Protein AF-A0A925XJD2-F1 (afdb_monomer_lite)

Foldseek 3Di:
DDDDDDDDDDDDPDDPDDDDPQFDDKFWPDKDWAQNQAQQAPLGTKIKTKTKTKGWAQCPDPVNVPPPCLQVADADPVRTHIDMKIKIKIARPPNVSAPPAEAEDAADLLADCVQCVQQVAAFSPRGHPRNNHNVRCSNNRYMYMYIDDDPPDDDDRND

Structure (mmCIF, N/CA/C/O backbone):
data_AF-A0A925XJD2-F1
#
_entry.id   AF-A0A925XJD2-F1
#
loop_
_atom_site.group_PDB
_atom_site.id
_atom_site.type_symbol
_atom_site.label_atom_id
_atom_site.label_alt_id
_atom_site.label_comp_id
_atom_site.label_asym_id
_atom_site.label_entity_id
_atom_site.label_seq_id
_atom_site.pdbx_PDB_ins_code
_atom_site.Cartn_x
_atom_site.Cartn_y
_atom_site.Cartn_z
_atom_site.occupancy
_atom_site.B_iso_or_equiv
_atom_site.auth_seq_id
_atom_site.auth_comp_id
_atom_site.auth_asym_id
_atom_site.auth_atom_id
_atom_site.pdbx_PDB_model_num
ATOM 1 N N . MET A 1 1 ? -43.077 -55.710 -12.465 1.00 38.88 1 MET A N 1
ATOM 2 C CA . MET A 1 1 ? -42.276 -55.032 -11.421 1.00 38.88 1 MET A CA 1
ATOM 3 C C . MET A 1 1 ? -41.326 -54.050 -12.090 1.00 38.88 1 MET A C 1
ATOM 5 O O . MET A 1 1 ? -40.420 -54.487 -12.782 1.00 38.88 1 MET A O 1
ATOM 9 N N . ARG A 1 2 ? -41.557 -52.741 -11.951 1.00 38.28 2 ARG A N 1
ATOM 10 C CA . ARG A 1 2 ? 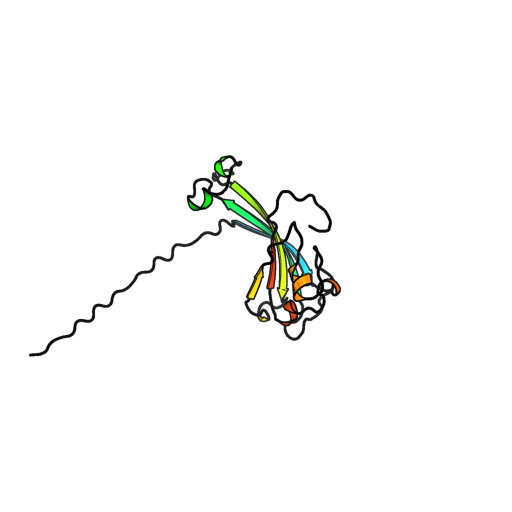-40.604 -51.687 -12.334 1.00 38.28 2 ARG A CA 1
ATOM 11 C C . ARG A 1 2 ? -40.292 -50.905 -11.064 1.00 38.28 2 ARG A C 1
ATOM 13 O O . ARG A 1 2 ? -41.191 -50.285 -10.508 1.00 38.28 2 ARG A O 1
ATOM 20 N N . VAL A 1 3 ? -39.060 -51.013 -10.577 1.00 44.84 3 VAL A N 1
ATOM 21 C CA . VAL A 1 3 ? -38.583 -50.270 -9.406 1.00 44.84 3 VAL A CA 1
ATOM 22 C C . VAL A 1 3 ? -38.063 -48.932 -9.927 1.00 44.84 3 VAL A C 1
ATOM 24 O O . VAL A 1 3 ? -37.060 -48.894 -10.634 1.00 44.84 3 VAL A O 1
ATOM 27 N N . GLY A 1 4 ? -38.804 -47.853 -9.678 1.00 44.44 4 GLY A N 1
ATOM 28 C CA . GLY A 1 4 ? -38.392 -46.496 -10.031 1.00 44.44 4 GLY A CA 1
ATOM 29 C C . GLY A 1 4 ? -37.404 -45.968 -8.996 1.00 44.44 4 GLY A C 1
ATOM 30 O O . GLY A 1 4 ? -37.759 -45.812 -7.831 1.00 44.44 4 GLY A O 1
ATOM 31 N N . LEU A 1 5 ? -36.165 -45.719 -9.416 1.00 52.50 5 LEU A N 1
ATOM 32 C CA . LEU A 1 5 ? -35.124 -45.121 -8.587 1.00 52.50 5 LEU A CA 1
ATOM 33 C C . LEU A 1 5 ? -35.373 -43.605 -8.500 1.00 52.50 5 LEU A C 1
ATOM 35 O O . LEU A 1 5 ? -35.205 -42.886 -9.483 1.00 52.50 5 LEU A O 1
ATOM 39 N N . CYS A 1 6 ? -35.830 -43.135 -7.340 1.00 48.75 6 CYS A N 1
ATOM 40 C CA . CYS A 1 6 ? -36.069 -41.720 -7.070 1.00 48.75 6 CYS A CA 1
ATOM 41 C C . CYS A 1 6 ? -34.751 -41.067 -6.626 1.00 48.75 6 CYS A C 1
ATOM 43 O O . CYS A 1 6 ? -34.256 -41.350 -5.536 1.00 48.75 6 CYS A O 1
ATOM 45 N N . TRP A 1 7 ? -34.155 -40.231 -7.477 1.00 54.16 7 TRP A N 1
ATOM 46 C CA . TRP A 1 7 ? -32.953 -39.467 -7.140 1.00 54.16 7 TRP A CA 1
ATOM 47 C C . TRP A 1 7 ? -33.344 -38.211 -6.358 1.00 54.16 7 TRP A C 1
ATOM 49 O O . TRP A 1 7 ? -33.920 -37.278 -6.915 1.00 54.16 7 TRP A O 1
ATOM 59 N N . LEU A 1 8 ? -33.031 -38.185 -5.063 1.00 51.97 8 LEU A N 1
ATOM 60 C CA . LEU A 1 8 ? -33.149 -36.988 -4.233 1.00 51.97 8 LEU A CA 1
ATOM 61 C C . LEU A 1 8 ? -31.954 -36.066 -4.524 1.00 51.97 8 LEU A C 1
ATOM 63 O O . LEU A 1 8 ? -30.836 -36.329 -4.086 1.00 51.97 8 LEU A O 1
ATOM 67 N N . PHE A 1 9 ? -32.182 -34.987 -5.271 1.00 57.78 9 PHE A N 1
ATOM 68 C CA . PHE A 1 9 ? -31.210 -33.903 -5.409 1.00 57.78 9 PHE A CA 1
ATOM 69 C C . PHE A 1 9 ? -31.266 -33.018 -4.160 1.00 57.78 9 PHE A C 1
ATOM 71 O O . PHE A 1 9 ? -32.219 -32.265 -3.962 1.00 57.78 9 PHE A O 1
ATOM 78 N N . VAL A 1 10 ? -30.245 -33.105 -3.307 1.00 64.50 10 VAL A N 1
ATOM 79 C CA . VAL A 1 10 ? -30.054 -32.174 -2.188 1.00 64.50 10 VAL A CA 1
ATOM 80 C C . VAL A 1 10 ? -29.406 -30.903 -2.736 1.00 64.50 10 VAL A C 1
ATOM 82 O O . VAL A 1 10 ? -28.214 -30.880 -3.031 1.00 64.50 10 VAL A O 1
ATOM 85 N N . PHE A 1 11 ? -30.194 -29.839 -2.885 1.00 59.62 11 PHE A N 1
ATOM 86 C CA . PHE A 1 11 ? -29.673 -28.497 -3.141 1.00 59.62 11 PHE A CA 1
ATOM 87 C C . PHE A 1 11 ? -29.152 -27.905 -1.827 1.00 59.62 11 PHE A C 1
ATOM 89 O O . PHE A 1 11 ? -29.929 -27.520 -0.956 1.00 59.62 11 PHE A O 1
ATOM 96 N N . VAL A 1 12 ? -27.829 -27.831 -1.677 1.00 66.12 12 VAL A N 1
ATOM 97 C CA . VAL A 1 12 ? -27.194 -27.072 -0.593 1.00 66.12 12 VAL A CA 1
ATOM 98 C C . VAL A 1 12 ? -27.197 -25.598 -0.996 1.00 66.12 12 VAL A C 1
ATOM 100 O O . VAL A 1 12 ? -26.404 -25.170 -1.830 1.00 66.12 12 VAL A O 1
ATOM 103 N N . LEU A 1 13 ? -28.118 -24.823 -0.425 1.00 61.94 13 LEU A N 1
ATOM 104 C CA . LEU A 1 13 ? -28.113 -23.362 -0.507 1.00 61.94 13 LEU A CA 1
ATOM 105 C C . LEU A 1 13 ? -27.031 -22.826 0.437 1.00 61.94 13 LEU A C 1
ATOM 107 O O . LEU A 1 13 ? -27.258 -22.656 1.633 1.00 61.94 13 LEU A O 1
ATOM 111 N N . SER A 1 14 ? -25.838 -22.579 -0.094 1.00 62.72 14 SER A N 1
ATOM 112 C CA . SER A 1 14 ? -24.778 -21.867 0.617 1.00 62.72 14 SER A CA 1
ATOM 113 C C . SER A 1 14 ? -25.157 -20.391 0.742 1.00 62.72 14 SER A C 1
ATOM 115 O O . SER A 1 14 ? -25.102 -19.625 -0.218 1.00 62.72 14 SER A O 1
ATOM 117 N N . TRP A 1 15 ? -25.550 -19.980 1.948 1.00 64.81 15 TRP A N 1
ATOM 118 C CA . TRP A 1 15 ? -25.623 -18.568 2.310 1.00 64.81 15 TRP A CA 1
ATOM 119 C C . TRP A 1 15 ? -24.209 -17.990 2.314 1.00 64.81 15 TRP A C 1
ATOM 121 O O . TRP A 1 15 ? -23.423 -18.237 3.227 1.00 64.81 15 TRP A O 1
ATOM 131 N N . VAL A 1 16 ? -23.877 -17.223 1.279 1.00 63.16 16 VAL A N 1
ATOM 132 C CA . VAL A 1 16 ? -22.667 -16.404 1.274 1.00 63.16 16 VAL A CA 1
ATOM 133 C C . VAL A 1 16 ? -22.965 -15.182 2.137 1.00 63.16 16 VAL A C 1
ATOM 135 O O . VAL A 1 16 ? -23.641 -14.253 1.699 1.00 63.16 16 VAL A O 1
ATOM 138 N N . ALA A 1 17 ? -22.521 -15.199 3.392 1.00 65.69 17 ALA A N 1
ATOM 139 C CA . ALA A 1 17 ? -22.567 -14.002 4.219 1.00 65.69 17 ALA A CA 1
ATOM 140 C C . ALA A 1 17 ? -21.609 -12.963 3.617 1.00 65.69 17 ALA A C 1
ATOM 142 O O . ALA A 1 17 ? -20.427 -13.246 3.419 1.00 65.69 17 ALA A O 1
ATOM 143 N N . SER A 1 18 ? -22.119 -11.770 3.307 1.00 67.19 18 SER A N 1
ATOM 144 C CA . SER A 1 18 ? -21.279 -10.648 2.888 1.00 67.19 18 SER A CA 1
ATOM 145 C C . SER A 1 18 ? -20.377 -10.255 4.054 1.00 67.19 18 SER A C 1
ATOM 147 O O . SER A 1 18 ? -20.865 -9.808 5.091 1.00 67.19 18 SER A O 1
ATOM 149 N N . VAL A 1 19 ? -19.066 -10.426 3.899 1.00 63.91 19 VAL A N 1
ATOM 150 C CA . VAL A 1 19 ? -18.082 -9.940 4.870 1.00 63.91 19 VAL A CA 1
ATOM 151 C C . VAL A 1 19 ? -17.764 -8.492 4.514 1.00 63.91 19 VAL A C 1
ATOM 153 O O . VAL A 1 19 ? -17.304 -8.208 3.411 1.00 63.91 19 VAL A O 1
ATOM 156 N N . GLN A 1 20 ? -18.027 -7.568 5.434 1.00 71.12 20 GLN A N 1
ATOM 157 C CA . GLN A 1 20 ? -17.638 -6.168 5.288 1.00 71.12 20 GLN A CA 1
ATOM 158 C C . GLN A 1 20 ? -16.265 -5.975 5.930 1.00 71.12 20 GLN A C 1
ATOM 160 O O . GLN A 1 20 ? -16.080 -6.283 7.102 1.00 71.12 20 GLN A O 1
ATOM 165 N N . ALA A 1 21 ? -15.299 -5.465 5.167 1.00 70.00 21 ALA A N 1
ATOM 166 C CA . ALA A 1 21 ? -13.931 -5.246 5.643 1.00 70.00 21 ALA A CA 1
ATOM 167 C C . ALA A 1 21 ? -13.776 -3.988 6.526 1.00 70.00 21 ALA A C 1
ATOM 169 O O . ALA A 1 21 ? -12.654 -3.612 6.845 1.00 70.00 21 ALA A O 1
ATOM 170 N N . GLU A 1 22 ? -14.881 -3.304 6.859 1.00 90.44 22 GLU A N 1
ATOM 171 C CA . GLU A 1 22 ? -14.951 -2.040 7.624 1.00 90.44 22 GLU A CA 1
ATOM 172 C C . GLU A 1 22 ? -14.048 -0.901 7.107 1.00 90.44 22 GLU A C 1
ATOM 174 O O . GLU A 1 22 ? -13.906 0.144 7.742 1.00 90.44 22 GLU A O 1
ATOM 179 N N . LEU A 1 23 ? -13.477 -1.076 5.914 1.00 92.50 23 LEU A N 1
ATOM 180 C CA . LEU A 1 23 ? -12.791 -0.056 5.151 1.00 92.50 23 LEU A CA 1
ATOM 181 C C . LEU A 1 23 ? -13.828 0.854 4.489 1.00 92.50 23 LEU A C 1
ATOM 183 O O . LEU A 1 23 ? -14.638 0.406 3.677 1.00 92.50 23 LEU A O 1
ATOM 187 N N . VAL A 1 24 ? -13.769 2.141 4.810 1.00 94.44 24 VAL A N 1
ATOM 188 C CA . VAL A 1 24 ? -14.752 3.134 4.361 1.00 94.44 24 VAL A CA 1
ATOM 189 C C . VAL A 1 24 ? -14.227 4.047 3.260 1.00 94.44 24 VAL A C 1
ATOM 191 O O . VAL A 1 24 ? -15.022 4.615 2.512 1.00 94.44 24 VAL A O 1
ATOM 194 N N . ARG A 1 25 ? -12.903 4.208 3.139 1.00 94.44 25 ARG A N 1
ATOM 195 C CA . ARG A 1 25 ? -12.297 5.086 2.128 1.00 94.44 25 ARG A CA 1
ATOM 196 C C . ARG A 1 25 ? -10.851 4.695 1.833 1.00 94.44 25 ARG A C 1
ATOM 198 O O . ARG A 1 25 ? -10.067 4.480 2.753 1.00 94.44 25 ARG A O 1
ATOM 205 N N . PHE A 1 26 ? -10.495 4.693 0.551 1.00 94.25 26 PHE A N 1
ATOM 206 C CA . PHE A 1 26 ? -9.109 4.786 0.098 1.00 94.25 26 PHE A CA 1
ATOM 207 C C . PHE A 1 26 ? -8.845 6.205 -0.396 1.00 94.25 26 PHE A C 1
ATOM 209 O O . PHE A 1 26 ? -9.611 6.741 -1.196 1.00 94.25 26 PHE A O 1
ATOM 216 N N . GLU A 1 27 ? -7.758 6.801 0.068 1.00 97.38 27 GLU A N 1
ATOM 217 C CA . GLU A 1 27 ? -7.282 8.102 -0.387 1.00 97.38 27 GLU A CA 1
ATOM 218 C C . GLU A 1 27 ? -5.897 7.929 -1.000 1.00 97.38 27 GLU A C 1
ATOM 220 O O . GLU A 1 27 ? -4.974 7.500 -0.317 1.00 97.38 27 GLU A O 1
ATOM 225 N N . ILE A 1 28 ? -5.747 8.249 -2.284 1.00 97.81 28 ILE A N 1
ATOM 226 C CA . ILE A 1 28 ? -4.441 8.284 -2.947 1.00 97.81 28 ILE A CA 1
ATOM 227 C C . ILE A 1 28 ? -3.925 9.712 -2.850 1.00 97.81 28 ILE A C 1
ATOM 229 O O . ILE A 1 28 ? -4.552 10.631 -3.374 1.00 97.81 28 ILE A O 1
ATOM 233 N N . THR A 1 29 ? -2.789 9.888 -2.185 1.00 97.44 29 THR A N 1
ATOM 234 C CA . THR A 1 29 ? -2.160 11.198 -1.989 1.00 97.44 29 THR A CA 1
ATOM 235 C C . THR A 1 29 ? -1.085 11.472 -3.032 1.00 97.44 29 THR A C 1
ATOM 237 O O . THR A 1 29 ? -0.856 12.626 -3.385 1.00 97.44 29 THR A O 1
ATOM 240 N N . GLN A 1 30 ? -0.448 10.425 -3.561 1.00 97.50 30 GLN A N 1
ATOM 241 C CA . GLN A 1 30 ? 0.591 10.547 -4.576 1.00 97.50 30 GLN A CA 1
ATOM 242 C C . GLN A 1 30 ? 0.593 9.333 -5.503 1.00 97.50 30 GLN A C 1
ATOM 244 O O . GLN A 1 30 ? 0.384 8.193 -5.083 1.00 97.50 30 GLN A O 1
ATOM 249 N N . ARG A 1 31 ? 0.867 9.593 -6.780 1.00 97.94 31 ARG A N 1
ATOM 250 C CA . ARG A 1 31 ? 1.162 8.579 -7.787 1.00 97.94 31 ARG A CA 1
ATOM 251 C C . ARG A 1 31 ? 2.287 9.085 -8.669 1.00 97.94 31 ARG A C 1
ATOM 253 O O . ARG A 1 31 ? 2.196 10.195 -9.184 1.00 97.94 31 ARG A O 1
ATOM 260 N N . GLU A 1 32 ? 3.330 8.286 -8.827 1.00 98.06 32 GLU A N 1
ATOM 261 C CA . GLU A 1 32 ? 4.496 8.661 -9.624 1.00 98.06 32 GLU A CA 1
ATOM 262 C C . GLU A 1 32 ? 5.166 7.445 -10.272 1.00 98.06 32 GLU A C 1
ATOM 264 O O . GLU A 1 32 ? 5.007 6.326 -9.776 1.00 98.06 32 GLU A O 1
ATOM 269 N N . PRO A 1 33 ? 5.930 7.632 -11.364 1.00 98.56 33 PRO A N 1
ATOM 270 C CA . PRO A 1 33 ? 6.746 6.563 -11.925 1.00 98.56 33 PRO A CA 1
ATOM 271 C C . PRO A 1 33 ? 7.741 6.036 -10.887 1.00 98.56 33 PRO A C 1
ATOM 273 O O . PRO A 1 33 ? 8.473 6.806 -10.266 1.00 98.56 33 PRO A O 1
ATOM 276 N N . PHE A 1 34 ? 7.799 4.718 -10.722 1.00 98.69 34 PHE A N 1
ATOM 277 C CA . PHE A 1 34 ? 8.837 4.073 -9.928 1.00 98.69 34 PHE A CA 1
ATOM 278 C C . PHE A 1 34 ? 10.105 3.888 -10.769 1.00 98.69 34 PHE A C 1
ATOM 280 O O . PHE A 1 34 ? 10.020 3.607 -11.967 1.00 98.69 34 PHE A O 1
ATOM 287 N N . ALA A 1 35 ? 11.277 4.019 -10.141 1.00 98.19 35 ALA A N 1
ATOM 288 C CA . ALA A 1 35 ? 12.581 3.827 -10.773 1.00 98.19 35 ALA A CA 1
ATOM 289 C C . ALA A 1 35 ? 12.754 4.673 -12.045 1.00 98.19 35 ALA A C 1
ATOM 291 O O . ALA A 1 35 ? 13.149 4.162 -13.090 1.00 98.19 35 ALA A O 1
ATOM 292 N N . GLU A 1 36 ? 12.352 5.947 -11.979 1.00 97.81 36 GLU A N 1
ATOM 293 C CA . GLU A 1 36 ? 12.365 6.886 -13.112 1.00 97.81 36 GLU A CA 1
ATOM 294 C C . GLU A 1 36 ? 11.617 6.378 -14.369 1.00 97.81 36 GLU A C 1
ATOM 296 O O . GLU A 1 36 ? 11.919 6.787 -15.489 1.00 97.81 36 GLU A O 1
ATOM 301 N N . GLY A 1 37 ? 10.645 5.470 -14.213 1.00 98.00 37 GLY A N 1
ATOM 302 C CA . GLY A 1 37 ? 9.936 4.845 -15.336 1.00 98.00 37 GLY A CA 1
ATOM 303 C C . GLY A 1 37 ? 10.723 3.724 -16.025 1.00 98.00 37 GLY A C 1
ATOM 304 O O . GLY A 1 37 ? 10.403 3.342 -17.153 1.00 98.00 37 GLY A O 1
ATOM 305 N N . HIS A 1 38 ? 11.753 3.180 -15.371 1.00 98.44 38 HIS A N 1
ATOM 306 C CA . HIS A 1 38 ? 12.497 2.030 -15.867 1.00 98.44 38 HIS A CA 1
ATOM 307 C C . HIS A 1 38 ? 11.566 0.839 -16.130 1.00 98.44 38 HIS A C 1
ATOM 309 O O . HIS A 1 38 ? 10.713 0.498 -15.313 1.00 98.44 38 HIS A O 1
ATOM 315 N N . SER A 1 39 ? 11.743 0.191 -17.283 1.00 98.44 39 SER A N 1
ATOM 316 C CA . SER A 1 39 ? 10.974 -0.997 -17.657 1.00 98.44 39 SER A CA 1
ATOM 317 C C . SER A 1 39 ? 11.619 -2.272 -17.120 1.00 98.44 39 SER A C 1
ATOM 319 O O . SER A 1 39 ? 12.807 -2.509 -17.335 1.00 98.44 39 SER A O 1
ATOM 321 N N . PHE A 1 40 ? 10.821 -3.122 -16.475 1.00 98.56 40 PHE A N 1
ATOM 322 C CA . PHE A 1 40 ? 11.264 -4.385 -15.889 1.00 98.56 40 PHE A CA 1
ATOM 323 C C . PHE A 1 40 ? 10.864 -5.567 -16.779 1.00 98.56 40 PHE A C 1
ATOM 325 O O . PHE A 1 40 ? 9.830 -6.203 -16.581 1.00 98.56 40 PHE A O 1
ATOM 332 N N . GLY A 1 41 ? 11.699 -5.873 -17.776 1.00 97.50 41 GLY A N 1
ATOM 333 C CA . GLY A 1 41 ? 11.405 -6.926 -18.756 1.00 97.50 41 GLY A CA 1
ATOM 334 C C . GLY A 1 41 ? 10.103 -6.658 -19.522 1.00 97.50 41 GLY A C 1
ATOM 335 O O . GLY A 1 41 ? 9.760 -5.508 -19.786 1.00 97.50 41 GLY A O 1
ATOM 336 N N . GLU A 1 42 ? 9.361 -7.720 -19.838 1.00 97.75 42 GLU A N 1
ATOM 337 C CA . GLU A 1 42 ? 8.111 -7.655 -20.619 1.00 97.75 42 GLU A CA 1
ATOM 338 C C . GLU A 1 42 ? 6.908 -7.080 -19.847 1.00 97.75 42 GLU A C 1
ATOM 340 O O . GLU A 1 42 ? 5.874 -6.766 -20.447 1.00 97.75 42 GLU A O 1
ATOM 345 N N . VAL A 1 43 ? 7.029 -6.954 -18.519 1.00 98.62 43 VAL A N 1
ATOM 346 C CA . VAL A 1 43 ? 5.995 -6.353 -17.661 1.00 98.62 43 VAL A CA 1
ATOM 347 C C . VAL A 1 43 ? 5.941 -4.838 -17.866 1.00 98.62 43 VAL A C 1
ATOM 349 O O . VAL A 1 43 ? 4.866 -4.245 -17.805 1.00 98.62 43 VAL A O 1
ATOM 352 N N . GLY A 1 44 ? 7.085 -4.221 -18.177 1.00 98.62 44 GLY A N 1
ATOM 353 C CA . GLY A 1 44 ? 7.187 -2.789 -18.437 1.00 98.62 44 GLY A CA 1
ATOM 354 C C . GLY A 1 44 ? 7.424 -1.949 -17.174 1.00 98.62 44 GLY A C 1
ATOM 355 O O . GLY A 1 44 ? 7.965 -2.455 -16.184 1.00 98.62 44 GLY A O 1
ATOM 356 N N . PRO A 1 45 ? 7.127 -0.640 -17.227 1.00 98.75 45 PRO A N 1
ATOM 357 C CA . PRO A 1 45 ? 7.355 0.270 -16.113 1.00 98.75 45 PRO A CA 1
ATOM 358 C C . PRO A 1 45 ? 6.368 0.040 -14.969 1.00 98.75 45 PRO A C 1
ATOM 360 O O . PRO A 1 45 ? 5.287 -0.522 -15.144 1.00 98.75 45 PRO A O 1
ATOM 363 N N . TYR A 1 46 ? 6.754 0.509 -13.788 1.00 98.81 46 TYR A N 1
ATOM 364 C CA . TYR A 1 46 ? 5.956 0.441 -12.568 1.00 98.81 46 TYR A CA 1
ATOM 365 C C . TYR A 1 46 ? 5.605 1.844 -12.068 1.00 98.81 46 TYR A C 1
ATOM 367 O O . TYR A 1 46 ? 6.334 2.807 -12.310 1.00 98.81 46 TYR A O 1
ATOM 375 N N . GLU A 1 47 ? 4.515 1.944 -11.317 1.00 98.62 47 GLU A N 1
ATOM 376 C CA . GLU A 1 47 ? 4.131 3.134 -10.563 1.00 98.62 47 GLU A CA 1
ATOM 377 C C . GLU A 1 47 ? 4.300 2.894 -9.062 1.00 98.62 47 GLU A C 1
ATOM 379 O O . GLU A 1 47 ? 4.040 1.796 -8.559 1.00 98.62 47 GLU A O 1
ATOM 384 N N . LYS A 1 48 ? 4.680 3.952 -8.342 1.00 98.69 48 LYS A N 1
ATOM 385 C CA . LYS A 1 48 ? 4.548 4.056 -6.893 1.00 98.69 48 LYS A CA 1
ATOM 386 C C . LYS A 1 48 ? 3.281 4.824 -6.557 1.00 98.69 48 LYS A C 1
ATOM 388 O O . LYS A 1 48 ? 3.097 5.956 -6.999 1.00 98.69 48 LYS A O 1
ATOM 393 N N . ILE A 1 49 ? 2.426 4.218 -5.744 1.00 98.44 49 ILE A N 1
ATOM 394 C CA . ILE A 1 49 ? 1.168 4.802 -5.281 1.00 98.44 49 ILE A CA 1
ATOM 395 C C . ILE A 1 49 ? 1.237 4.897 -3.762 1.00 98.44 49 ILE A C 1
ATOM 397 O O . ILE A 1 49 ? 1.411 3.887 -3.083 1.00 98.44 49 ILE A O 1
ATOM 401 N N . VAL A 1 50 ? 1.091 6.107 -3.233 1.00 97.94 50 VAL A N 1
ATOM 402 C CA . VAL A 1 50 ? 1.084 6.384 -1.794 1.00 97.94 50 VAL A CA 1
ATOM 403 C C . VAL A 1 50 ? -0.285 6.924 -1.406 1.00 97.94 50 VAL A C 1
ATOM 405 O O . VAL A 1 50 ? -0.923 7.657 -2.169 1.00 97.94 50 VAL A O 1
ATOM 408 N N . GLY A 1 51 ? -0.765 6.531 -0.233 1.00 97.00 51 GLY A N 1
ATOM 409 C CA . GLY A 1 51 ? -2.089 6.914 0.219 1.00 97.00 51 GLY A CA 1
ATOM 410 C C . GLY A 1 51 ? -2.401 6.482 1.640 1.00 97.00 51 GLY A C 1
ATOM 411 O O . GLY A 1 51 ? -1.512 6.120 2.408 1.00 97.00 51 GLY A O 1
ATOM 412 N N . ARG A 1 52 ? -3.691 6.512 1.971 1.00 96.69 52 ARG A N 1
ATOM 413 C CA . ARG A 1 52 ? -4.241 6.087 3.258 1.00 96.69 52 ARG A CA 1
ATOM 414 C C . ARG A 1 52 ? -5.493 5.241 3.077 1.00 96.69 52 ARG A C 1
ATOM 416 O O . ARG A 1 52 ? -6.349 5.532 2.238 1.00 96.69 52 ARG A O 1
ATOM 423 N N . ALA A 1 53 ? -5.604 4.213 3.904 1.00 95.88 53 ALA A N 1
ATOM 424 C CA . ALA A 1 53 ? -6.790 3.389 4.069 1.00 95.88 53 ALA A CA 1
ATOM 425 C C . ALA A 1 53 ? -7.506 3.809 5.360 1.00 95.88 53 ALA A C 1
ATOM 427 O O . ALA A 1 53 ? -6.882 3.833 6.416 1.00 95.88 53 ALA A O 1
ATOM 428 N N . TYR A 1 54 ? -8.790 4.157 5.278 1.00 96.44 54 TYR A N 1
ATOM 429 C CA . TYR A 1 54 ? -9.605 4.601 6.413 1.00 96.44 54 TYR A CA 1
ATOM 430 C C . TYR A 1 54 ? -10.621 3.534 6.801 1.00 96.44 54 TYR A C 1
ATOM 432 O O . TYR A 1 54 ? -11.325 3.007 5.936 1.00 96.44 54 TYR A O 1
ATOM 440 N N . PHE A 1 55 ? -10.748 3.285 8.101 1.00 95.44 55 PHE A N 1
ATOM 441 C CA . PHE A 1 55 ? -11.581 2.235 8.680 1.00 95.44 55 PHE A CA 1
ATOM 442 C C . PHE A 1 55 ? -12.556 2.807 9.711 1.00 95.44 55 PHE A C 1
ATOM 444 O O . PHE A 1 55 ? -12.258 3.812 10.359 1.00 95.44 55 PHE A O 1
ATOM 451 N N . ALA A 1 56 ? -13.706 2.150 9.880 1.00 96.44 56 ALA A N 1
ATOM 452 C CA . ALA A 1 56 ? -14.702 2.503 10.891 1.00 96.44 56 ALA A CA 1
ATOM 453 C C . ALA A 1 56 ? -15.308 1.248 11.547 1.00 96.44 56 ALA A C 1
ATOM 455 O O . ALA A 1 56 ? -16.259 0.658 11.034 1.00 96.44 56 ALA A O 1
ATOM 456 N N . LEU A 1 57 ? -14.791 0.849 12.711 1.00 95.50 57 LEU A N 1
ATOM 457 C CA . LEU A 1 57 ? -15.216 -0.373 13.402 1.00 95.50 57 LEU A CA 1
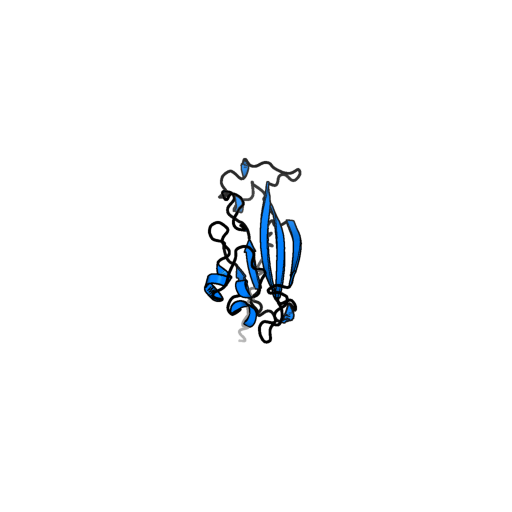ATOM 458 C C . LEU A 1 57 ? -16.439 -0.151 14.290 1.00 95.50 57 LEU A C 1
ATOM 460 O O . LEU A 1 57 ? -16.524 0.840 15.016 1.00 95.50 57 LEU A O 1
ATOM 464 N N . ASP A 1 58 ? -17.349 -1.126 14.299 1.00 95.06 58 ASP A N 1
ATOM 465 C CA . ASP A 1 58 ? -18.351 -1.252 15.358 1.00 95.06 58 ASP A CA 1
ATOM 466 C C . ASP A 1 58 ? -17.711 -1.902 16.606 1.00 95.06 58 ASP A C 1
ATOM 468 O O . ASP A 1 58 ? -17.328 -3.077 16.558 1.00 95.06 58 ASP A O 1
ATOM 472 N N . PRO A 1 59 ? -17.594 -1.183 17.739 1.00 95.94 59 PRO A N 1
ATOM 473 C CA . PRO A 1 59 ? -16.990 -1.711 18.965 1.00 95.94 59 PRO A CA 1
ATOM 474 C C . PRO A 1 59 ? -17.839 -2.788 19.668 1.00 95.94 59 PRO A C 1
ATOM 476 O O . PRO A 1 59 ? -17.365 -3.446 20.600 1.00 95.94 59 PRO A O 1
ATOM 479 N N . ASN A 1 60 ? -19.102 -2.955 19.268 1.00 94.00 60 ASN A N 1
ATOM 480 C CA . ASN A 1 60 ? -20.012 -3.959 19.822 1.00 94.00 60 ASN A CA 1
ATOM 481 C C . ASN A 1 60 ? -20.086 -5.224 18.959 1.00 94.00 60 ASN A C 1
ATOM 483 O O . ASN A 1 60 ? -20.712 -6.203 19.367 1.00 94.00 60 ASN A O 1
ATOM 487 N N . LEU A 1 61 ? -19.458 -5.220 17.782 1.00 93.12 61 LEU A N 1
ATOM 488 C CA . LEU A 1 61 ? -19.420 -6.377 16.904 1.00 93.12 61 LEU A CA 1
ATOM 489 C C . LEU A 1 61 ? -18.594 -7.495 17.554 1.00 93.12 61 LEU A C 1
ATOM 491 O O . LEU A 1 61 ? -17.459 -7.269 17.975 1.00 93.12 61 LEU A O 1
ATOM 495 N N . ARG A 1 62 ? -19.145 -8.716 17.606 1.00 92.81 62 ARG A N 1
ATOM 496 C CA . ARG A 1 62 ? -18.513 -9.883 18.257 1.00 92.81 62 ARG A CA 1
ATOM 497 C C . ARG A 1 62 ? -17.082 -10.130 17.762 1.00 92.81 62 ARG A C 1
ATOM 499 O O . ARG A 1 62 ? -16.201 -10.490 18.530 1.00 92.81 62 ARG A O 1
ATOM 506 N N . GLN A 1 63 ? -16.848 -9.913 16.473 1.00 91.44 63 GLN A N 1
ATOM 507 C CA . GLN A 1 63 ? -15.562 -10.079 15.798 1.00 91.44 63 GLN A CA 1
ATOM 508 C C . GLN A 1 63 ? -14.486 -9.123 16.335 1.00 91.44 63 GLN A C 1
ATOM 510 O O . GLN A 1 63 ? -13.303 -9.443 16.272 1.00 91.44 63 GLN A O 1
ATOM 515 N N . ASN A 1 64 ? -14.897 -7.987 16.899 1.00 93.50 64 ASN A N 1
ATOM 516 C CA . ASN A 1 64 ? -14.013 -6.951 17.415 1.00 93.50 64 ASN A CA 1
ATOM 517 C C . ASN A 1 64 ? -13.817 -7.035 18.941 1.00 93.50 64 ASN A C 1
ATOM 519 O O . ASN A 1 64 ? -13.076 -6.233 19.501 1.00 93.50 64 ASN A O 1
ATOM 523 N N . GLU A 1 65 ? -14.443 -7.999 19.633 1.00 92.94 65 GLU A N 1
ATOM 524 C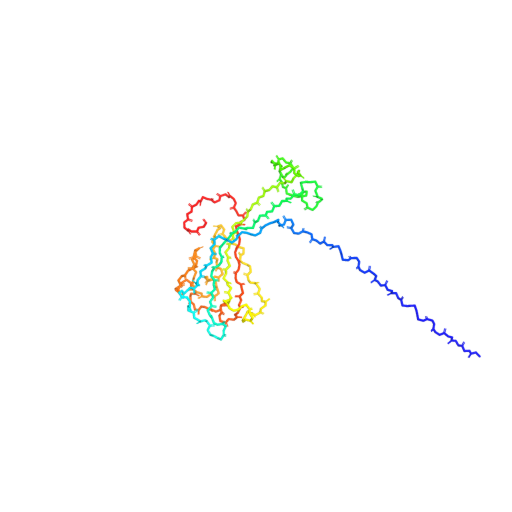 CA . GLU A 1 65 ? -14.372 -8.127 21.101 1.00 92.94 65 GLU A CA 1
ATOM 525 C C . GLU A 1 65 ? -12.954 -8.362 21.631 1.00 92.94 65 GLU A C 1
ATOM 527 O O . GLU A 1 65 ? -12.660 -8.002 22.768 1.00 92.94 65 GLU A O 1
ATOM 532 N N . ALA A 1 66 ? -12.079 -8.954 20.815 1.00 95.19 66 ALA A N 1
ATOM 533 C CA . ALA A 1 66 ? -10.688 -9.210 21.174 1.00 95.19 66 ALA A CA 1
ATOM 534 C C . ALA A 1 66 ? -9.791 -7.961 21.081 1.00 95.19 66 ALA A C 1
ATOM 536 O O . ALA A 1 66 ? -8.659 -7.994 21.564 1.00 95.19 66 ALA A O 1
ATOM 537 N N . VAL A 1 67 ? -10.263 -6.872 20.464 1.00 93.44 67 VAL A N 1
ATOM 538 C CA . VAL A 1 67 ? -9.499 -5.626 20.365 1.00 93.44 67 VAL A CA 1
ATOM 539 C C . VAL A 1 67 ? -9.605 -4.885 21.694 1.00 93.44 67 VAL A C 1
ATOM 541 O O . VAL A 1 67 ? -10.656 -4.346 22.051 1.00 93.44 67 VAL A O 1
ATOM 544 N N . VAL A 1 68 ? -8.498 -4.876 22.432 1.00 94.94 68 VAL A N 1
ATOM 545 C CA . VAL A 1 68 ? -8.389 -4.207 23.732 1.00 94.94 68 VAL A CA 1
ATOM 546 C C . VAL A 1 68 ? -8.719 -2.719 23.582 1.00 94.94 68 VAL A C 1
ATOM 548 O O . VAL A 1 68 ? -8.377 -2.094 22.582 1.00 94.94 68 VAL A O 1
ATOM 551 N N . ASP A 1 69 ? -9.444 -2.177 24.560 1.00 95.38 69 ASP A N 1
ATOM 552 C CA . ASP A 1 69 ? -9.860 -0.771 24.659 1.00 95.38 69 ASP A CA 1
ATOM 553 C C . ASP A 1 69 ? -10.706 -0.210 23.505 1.00 95.38 69 ASP A C 1
ATOM 555 O O . ASP A 1 69 ? -11.147 0.938 23.575 1.00 95.38 69 ASP A O 1
ATOM 559 N N . LEU A 1 70 ? -11.070 -1.012 22.499 1.00 95.88 70 LEU A N 1
ATOM 560 C CA . LEU A 1 70 ? -11.892 -0.545 21.378 1.00 95.88 70 LEU A CA 1
ATOM 561 C C . LEU A 1 70 ? -13.226 0.054 21.845 1.00 95.88 70 LEU A C 1
ATOM 563 O O . LEU A 1 70 ? -13.697 1.055 21.311 1.00 95.88 70 LEU A O 1
ATOM 567 N N . ARG A 1 71 ? -13.836 -0.525 22.884 1.00 95.94 71 ARG A N 1
ATOM 568 C CA . ARG A 1 71 ? -15.091 -0.012 23.461 1.00 95.94 71 ARG A CA 1
ATOM 569 C C . ARG A 1 71 ? -14.926 1.323 24.187 1.00 95.94 71 ARG A C 1
ATOM 571 O O . ARG A 1 71 ? -15.931 2.024 24.329 1.00 95.94 71 ARG A O 1
ATOM 578 N N . LEU A 1 72 ? -13.709 1.643 24.628 1.00 96.38 72 LEU A N 1
ATOM 579 C CA . LEU A 1 72 ? -13.345 2.877 25.326 1.00 96.38 72 LEU A CA 1
ATOM 580 C C . LEU A 1 72 ? -12.941 4.000 24.359 1.00 96.38 72 LEU A C 1
ATOM 582 O O . LEU A 1 72 ? -12.944 5.165 24.751 1.00 96.38 72 LEU A O 1
ATOM 586 N N . ALA A 1 73 ? -12.603 3.662 23.113 1.00 96.81 73 ALA A N 1
ATOM 587 C CA . ALA A 1 73 ? -12.183 4.633 22.115 1.00 96.81 73 ALA A CA 1
ATOM 588 C C . ALA A 1 73 ? -13.306 5.637 21.762 1.00 96.81 73 ALA A C 1
ATOM 590 O O . ALA A 1 73 ? -14.494 5.280 21.783 1.00 96.81 73 ALA A O 1
ATOM 591 N N . PRO A 1 74 ? -12.953 6.890 21.403 1.00 97.12 74 PRO A N 1
ATOM 592 C CA . PRO A 1 74 ? -13.903 7.865 20.877 1.00 97.12 74 PRO A CA 1
ATOM 593 C C . PRO A 1 74 ? -14.669 7.327 19.664 1.00 97.12 74 PRO A C 1
ATOM 595 O O . PRO A 1 74 ? -14.125 6.587 18.844 1.00 97.12 74 PRO A O 1
ATOM 598 N N . ARG A 1 75 ? -15.941 7.721 19.543 1.00 97.62 75 ARG A N 1
ATOM 599 C CA . ARG A 1 75 ? -16.839 7.259 18.478 1.00 97.62 75 ARG A CA 1
ATOM 600 C C . ARG A 1 75 ? -17.340 8.433 17.648 1.00 97.62 75 ARG A C 1
ATOM 602 O O . ARG A 1 75 ? -17.625 9.499 18.193 1.00 97.62 75 ARG A O 1
ATOM 609 N N . ASN A 1 76 ? -17.481 8.223 16.344 1.00 96.62 76 ASN A N 1
ATOM 610 C CA . ASN A 1 76 ? -18.110 9.185 15.445 1.00 96.62 76 ASN A CA 1
ATOM 611 C C . ASN A 1 76 ? -19.640 9.244 15.663 1.00 96.62 76 ASN A C 1
ATOM 613 O O . ASN A 1 76 ? -20.207 8.497 16.464 1.00 96.62 76 ASN A O 1
ATOM 617 N N . ALA A 1 77 ? -20.335 10.111 14.919 1.00 97.38 77 ALA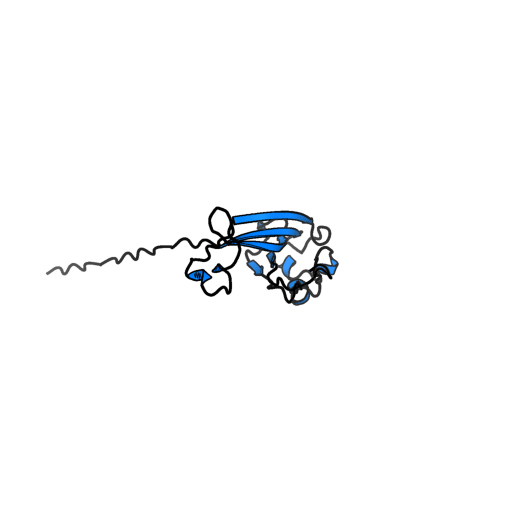 A N 1
ATOM 618 C CA . ALA A 1 77 ? -21.792 10.270 15.016 1.00 97.38 77 ALA A CA 1
ATOM 619 C C . ALA A 1 77 ? -22.589 8.994 14.669 1.00 97.38 77 ALA A C 1
ATOM 621 O O . ALA A 1 77 ? -23.737 8.855 15.084 1.00 97.38 77 ALA A O 1
ATOM 622 N N . ALA A 1 78 ? -21.982 8.053 13.938 1.00 95.44 78 ALA A N 1
ATOM 623 C CA . ALA A 1 78 ? -22.556 6.744 13.636 1.00 95.44 78 ALA A CA 1
ATOM 624 C C . ALA A 1 78 ? -22.236 5.683 14.710 1.00 95.44 78 ALA A C 1
ATOM 626 O O . ALA A 1 78 ? -22.556 4.510 14.528 1.00 95.44 78 ALA A O 1
ATOM 627 N N . GLY A 1 79 ? -21.593 6.067 15.819 1.00 96.44 79 GLY A N 1
ATOM 628 C CA . GLY A 1 79 ? -21.227 5.168 16.912 1.00 96.44 79 GLY A CA 1
ATOM 629 C C . GLY A 1 79 ? -20.029 4.260 16.618 1.00 96.44 79 GLY A C 1
ATOM 630 O O . GLY A 1 79 ? -19.817 3.302 17.362 1.00 96.44 79 GLY A O 1
ATOM 631 N N . ARG A 1 80 ? -19.249 4.546 15.568 1.00 97.12 80 ARG A N 1
ATOM 632 C CA . ARG A 1 80 ? -18.098 3.740 15.126 1.00 97.12 80 ARG A CA 1
ATOM 633 C C . ARG A 1 80 ? -16.770 4.355 15.549 1.00 97.12 80 ARG A C 1
ATOM 635 O O . ARG A 1 80 ? -16.666 5.572 15.680 1.00 97.12 80 ARG A O 1
ATOM 642 N N . VAL A 1 81 ? -15.761 3.510 15.738 1.00 97.38 81 VAL A N 1
ATOM 643 C CA . VAL A 1 81 ? -14.382 3.919 16.035 1.00 97.38 81 VAL A CA 1
ATOM 644 C C . VAL A 1 81 ? -13.615 4.059 14.726 1.00 97.38 81 VAL A C 1
ATOM 646 O O . VAL A 1 81 ? -13.523 3.100 13.961 1.00 97.38 81 VAL A O 1
ATOM 649 N N . GLU A 1 82 ? -13.074 5.247 14.470 1.00 96.00 82 GLU A N 1
ATOM 650 C CA . GLU A 1 82 ? -12.367 5.572 13.229 1.00 96.00 82 GLU A CA 1
ATOM 651 C C . GLU A 1 82 ? -10.852 5.518 13.416 1.00 96.00 82 GLU A C 1
ATOM 653 O O . GLU A 1 82 ? -10.314 6.011 14.407 1.00 96.00 82 GLU A O 1
ATOM 658 N N . PHE A 1 83 ? -10.156 4.952 12.436 1.00 94.38 83 PHE A N 1
ATOM 659 C CA . PHE A 1 83 ? -8.699 5.004 12.336 1.00 94.38 83 PHE A CA 1
ATOM 660 C C . PHE A 1 83 ? -8.271 4.876 10.875 1.00 94.38 83 PHE A C 1
ATOM 662 O O . PHE A 1 83 ? -9.090 4.661 9.977 1.00 94.38 83 PHE A O 1
ATOM 669 N N . TRP A 1 84 ? -6.979 5.032 10.622 1.00 94.44 84 TRP A N 1
ATOM 670 C CA . TRP A 1 84 ? -6.415 4.915 9.287 1.00 94.44 84 TRP A CA 1
ATOM 671 C C . TRP A 1 84 ? -5.027 4.281 9.332 1.00 94.44 84 TRP A C 1
ATOM 673 O O . TRP A 1 84 ? -4.381 4.256 10.376 1.00 94.44 84 TRP A O 1
ATOM 683 N N . ALA A 1 85 ? -4.588 3.772 8.186 1.00 93.62 85 ALA A N 1
ATOM 684 C CA . ALA A 1 85 ? -3.244 3.257 7.966 1.00 93.62 85 ALA A CA 1
ATOM 685 C C . ALA A 1 85 ? -2.653 3.883 6.700 1.00 93.62 85 ALA A C 1
ATOM 687 O O . ALA A 1 85 ? -3.359 4.026 5.695 1.00 93.62 85 ALA A O 1
ATOM 688 N N . ASP A 1 86 ? -1.370 4.244 6.732 1.00 93.50 86 ASP A N 1
ATOM 689 C CA . ASP A 1 86 ? -0.641 4.615 5.517 1.00 93.50 86 ASP A CA 1
ATOM 690 C C . ASP A 1 86 ? -0.520 3.411 4.582 1.00 93.50 86 ASP A C 1
ATOM 692 O O . ASP A 1 86 ? -0.506 2.262 5.026 1.00 93.50 86 ASP A O 1
ATOM 696 N N . LEU A 1 87 ? -0.417 3.684 3.285 1.00 94.88 87 LEU A N 1
ATOM 697 C CA . LEU A 1 87 ? -0.355 2.702 2.212 1.00 94.88 87 LEU A CA 1
ATOM 698 C C . LEU A 1 87 ? 0.745 3.095 1.222 1.00 94.88 87 LEU A C 1
ATOM 700 O O . LEU A 1 87 ? 0.818 4.246 0.793 1.00 94.88 87 LEU A O 1
ATOM 704 N N . CYS A 1 88 ? 1.563 2.128 0.816 1.00 97.38 88 CYS A N 1
ATOM 705 C CA . CYS A 1 88 ? 2.487 2.259 -0.307 1.00 97.38 88 CYS A CA 1
ATOM 706 C C . CYS A 1 88 ? 2.348 1.028 -1.203 1.00 97.38 88 CYS A C 1
ATOM 708 O O . CYS A 1 88 ? 2.350 -0.101 -0.714 1.00 97.38 88 CYS A O 1
ATOM 710 N N . ILE A 1 89 ? 2.205 1.247 -2.5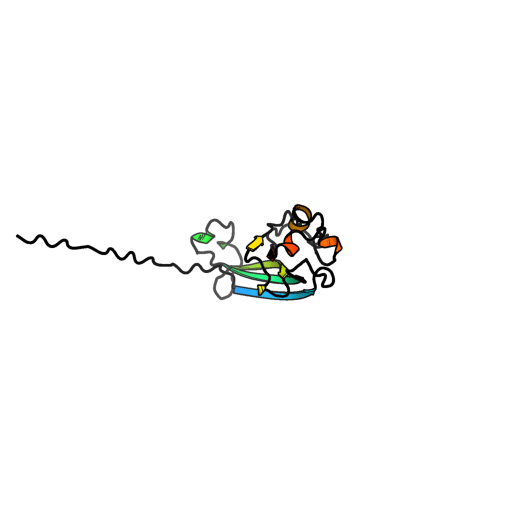07 1.00 98.38 89 ILE A N 1
ATOM 711 C CA . ILE A 1 89 ? 2.028 0.199 -3.509 1.00 98.38 89 ILE A CA 1
ATOM 712 C C . ILE A 1 89 ? 3.030 0.423 -4.634 1.00 98.38 89 ILE A C 1
ATOM 714 O O . ILE A 1 89 ? 3.156 1.539 -5.136 1.00 98.38 89 ILE A O 1
ATOM 718 N N . LEU A 1 90 ? 3.685 -0.653 -5.063 1.00 98.69 90 LEU A N 1
ATOM 719 C CA . LEU A 1 90 ? 4.366 -0.733 -6.351 1.00 98.69 90 LEU A CA 1
ATOM 720 C C . LEU A 1 90 ? 3.566 -1.660 -7.265 1.00 98.69 90 LEU A C 1
ATOM 722 O O . LEU A 1 90 ? 3.390 -2.839 -6.951 1.00 98.69 90 LEU A O 1
ATOM 726 N N . ALA A 1 91 ? 3.081 -1.139 -8.388 1.00 98.62 91 ALA A N 1
ATOM 727 C CA . ALA A 1 91 ? 2.265 -1.891 -9.341 1.00 98.62 91 ALA A CA 1
ATOM 728 C C . ALA A 1 91 ? 2.733 -1.663 -10.787 1.00 98.62 91 ALA A C 1
ATOM 730 O O . ALA A 1 91 ? 3.255 -0.583 -11.075 1.00 98.62 91 ALA A O 1
ATOM 731 N N . PRO A 1 92 ? 2.539 -2.635 -11.700 1.00 98.69 92 PRO A N 1
ATOM 732 C CA . PRO A 1 92 ? 2.724 -2.401 -13.129 1.00 98.69 92 PRO A CA 1
ATOM 733 C C . PRO A 1 92 ? 1.911 -1.188 -13.591 1.00 98.69 92 PRO A C 1
ATOM 735 O O . PRO A 1 92 ? 0.733 -1.072 -13.250 1.00 98.69 92 PRO A O 1
ATOM 738 N N . ALA A 1 93 ? 2.520 -0.307 -14.385 1.00 98.50 93 ALA A N 1
ATOM 739 C CA . ALA A 1 93 ? 1.825 0.853 -14.945 1.00 98.50 93 ALA A CA 1
ATOM 740 C C . ALA A 1 93 ? 0.711 0.439 -15.925 1.00 98.50 93 ALA A C 1
ATOM 742 O O . ALA A 1 93 ? -0.299 1.127 -16.045 1.00 98.50 93 ALA A O 1
ATOM 743 N N . ASP A 1 94 ? 0.881 -0.703 -16.599 1.00 98.12 94 ASP A N 1
ATOM 744 C CA . ASP A 1 94 ? -0.191 -1.421 -17.290 1.00 98.12 94 ASP A CA 1
ATOM 745 C C . ASP A 1 94 ? -0.690 -2.567 -16.389 1.00 98.12 94 ASP A C 1
ATOM 747 O O . ASP A 1 94 ? -0.019 -3.599 -16.284 1.00 98.12 94 ASP A O 1
ATOM 751 N N . PRO A 1 95 ? -1.869 -2.442 -15.750 1.00 95.81 95 PRO A N 1
ATOM 752 C CA . PRO A 1 95 ? -2.383 -3.465 -14.841 1.00 95.81 95 PRO A CA 1
ATOM 753 C C . PRO A 1 95 ? -2.598 -4.833 -15.500 1.00 95.81 95 PRO A C 1
ATOM 755 O O . PRO A 1 95 ? -2.600 -5.848 -14.805 1.00 95.81 95 PRO A O 1
ATOM 758 N N . THR A 1 96 ? -2.756 -4.891 -16.829 1.00 97.75 96 THR A N 1
ATOM 759 C CA . THR A 1 96 ? -2.932 -6.156 -17.564 1.00 97.75 96 THR A CA 1
ATOM 760 C C . THR A 1 96 ? -1.647 -6.982 -17.642 1.00 97.75 96 THR A C 1
ATOM 762 O O . THR A 1 96 ? -1.694 -8.172 -17.950 1.00 97.75 96 THR A O 1
ATOM 765 N N . LYS A 1 97 ? -0.500 -6.365 -17.330 1.00 98.19 97 LYS A N 1
ATOM 766 C CA . LYS A 1 97 ? 0.823 -6.997 -17.287 1.00 98.19 97 LYS A CA 1
ATOM 767 C C . LYS A 1 97 ? 1.183 -7.566 -15.915 1.00 98.19 97 LYS A C 1
ATOM 769 O O . LYS A 1 97 ? 2.226 -8.203 -15.779 1.00 98.19 97 LYS A O 1
ATOM 774 N N . GLY A 1 98 ? 0.340 -7.353 -14.904 1.00 97.75 98 GLY A N 1
ATOM 775 C CA . GLY A 1 98 ? 0.506 -7.982 -13.599 1.00 97.75 98 GLY A CA 1
ATOM 776 C C . GLY A 1 98 ? 0.305 -9.496 -13.662 1.00 97.75 98 GLY A C 1
ATOM 777 O O . GLY A 1 98 ? -0.474 -10.008 -14.461 1.00 97.75 98 GLY A O 1
ATOM 778 N N . ASN A 1 99 ? 0.970 -10.227 -12.773 1.00 98.06 99 ASN A N 1
ATOM 779 C CA . ASN A 1 99 ? 0.843 -11.684 -12.677 1.00 98.06 99 ASN A CA 1
ATOM 780 C C . ASN A 1 99 ? -0.381 -12.144 -11.861 1.00 98.06 99 ASN A C 1
ATOM 782 O O . ASN A 1 99 ? -0.549 -13.336 -11.614 1.00 98.06 99 ASN A O 1
ATOM 786 N N . GLY A 1 100 ? -1.217 -11.202 -11.413 1.00 96.81 100 GLY A N 1
ATOM 787 C CA . GLY A 1 100 ? -2.394 -11.464 -10.584 1.00 96.81 100 GLY A CA 1
ATOM 788 C C . GLY A 1 100 ? -2.091 -11.753 -9.110 1.00 96.81 100 GLY A C 1
ATOM 789 O O . GLY A 1 100 ? -3.023 -12.008 -8.351 1.00 96.81 100 GLY A O 1
ATOM 790 N N . ALA A 1 101 ? -0.824 -11.702 -8.687 1.00 97.19 101 ALA A N 1
ATOM 791 C CA . ALA A 1 101 ? -0.412 -11.931 -7.310 1.00 97.19 101 ALA A CA 1
ATOM 792 C C . ALA A 1 101 ? -0.004 -10.628 -6.608 1.00 97.19 101 ALA A C 1
ATOM 794 O O . ALA A 1 101 ? 0.734 -9.790 -7.135 1.00 97.19 101 ALA A O 1
ATOM 795 N N . LEU A 1 102 ? -0.461 -10.507 -5.362 1.00 96.94 102 LEU A N 1
ATOM 796 C CA . LEU A 1 102 ? -0.093 -9.438 -4.447 1.00 96.94 102 LEU A CA 1
ATOM 797 C C . LEU A 1 102 ? 0.906 -9.977 -3.421 1.00 96.94 102 LEU A C 1
ATOM 799 O O . LEU A 1 102 ? 0.623 -10.948 -2.720 1.00 96.94 102 LEU A O 1
ATOM 803 N N . LEU A 1 103 ? 2.062 -9.325 -3.319 1.00 97.94 103 LEU A N 1
ATOM 804 C CA . LEU A 1 103 ? 3.011 -9.524 -2.233 1.00 97.94 103 LEU A CA 1
ATOM 805 C C . LEU A 1 103 ? 2.756 -8.454 -1.168 1.00 97.94 103 LEU A C 1
ATOM 807 O O . LEU A 1 103 ? 3.156 -7.300 -1.328 1.00 97.94 103 LEU A O 1
ATOM 811 N N . TYR A 1 104 ? 2.070 -8.838 -0.095 1.00 97.12 104 TYR A N 1
ATOM 812 C CA . TYR A 1 104 ? 1.863 -7.970 1.059 1.00 97.12 104 TYR A CA 1
ATOM 813 C C . TYR A 1 104 ? 3.027 -8.132 2.032 1.00 97.12 104 TYR A C 1
ATOM 815 O O . TYR A 1 104 ? 3.217 -9.208 2.601 1.00 97.12 104 TYR A O 1
ATOM 823 N N . ASP A 1 105 ? 3.801 -7.070 2.219 1.00 94.44 105 ASP A N 1
ATOM 824 C CA . ASP A 1 105 ? 4.884 -7.033 3.191 1.00 94.44 105 ASP A CA 1
ATOM 825 C C . ASP A 1 105 ? 4.388 -6.386 4.484 1.00 94.44 105 ASP A C 1
ATOM 827 O O . ASP A 1 105 ? 4.169 -5.171 4.571 1.00 94.44 105 ASP A O 1
ATOM 831 N N . VAL A 1 106 ? 4.210 -7.233 5.499 1.00 90.69 106 VAL A N 1
ATOM 832 C CA . VAL A 1 106 ? 3.980 -6.791 6.871 1.00 90.69 106 VAL A CA 1
ATOM 833 C C . VAL A 1 106 ? 5.259 -6.117 7.347 1.00 90.69 106 VAL A C 1
ATOM 835 O O . VAL A 1 106 ? 6.215 -6.779 7.753 1.00 90.69 106 VAL A O 1
ATOM 838 N N . ASN A 1 107 ? 5.266 -4.786 7.277 1.00 89.06 107 ASN A N 1
ATOM 839 C CA . ASN A 1 107 ? 6.444 -4.002 7.606 1.00 89.06 107 ASN A CA 1
ATOM 840 C C . ASN A 1 107 ? 6.965 -4.346 9.017 1.00 89.06 107 ASN A C 1
ATOM 842 O O . ASN A 1 107 ? 6.199 -4.623 9.943 1.00 89.06 107 ASN A O 1
ATOM 846 N N . ASN A 1 108 ? 8.285 -4.324 9.191 1.00 90.31 108 ASN A N 1
ATOM 847 C CA . ASN A 1 108 ? 8.910 -4.611 10.481 1.00 90.31 108 ASN A CA 1
ATOM 848 C C . ASN A 1 108 ? 9.355 -3.305 11.138 1.00 90.31 108 ASN A C 1
ATOM 850 O O . ASN A 1 108 ? 10.359 -2.719 10.717 1.00 90.31 108 ASN A O 1
ATOM 854 N N . ARG A 1 109 ? 8.617 -2.845 12.156 1.00 89.81 109 ARG A N 1
ATOM 855 C CA . ARG A 1 109 ? 8.842 -1.539 12.806 1.00 89.81 109 ARG A CA 1
ATOM 856 C C . ARG A 1 109 ? 8.950 -0.414 11.766 1.00 89.81 109 ARG A C 1
ATOM 858 O O . ARG A 1 109 ? 9.942 0.313 11.725 1.00 89.81 109 ARG A O 1
ATOM 865 N N . GLY A 1 110 ? 7.995 -0.375 10.834 1.00 89.62 110 GLY A N 1
ATOM 866 C CA . GLY A 1 110 ? 7.936 0.598 9.738 1.00 89.62 110 GLY A CA 1
ATOM 867 C C . GLY A 1 110 ? 8.873 0.316 8.555 1.00 89.62 110 GLY A C 1
ATOM 868 O O . GLY A 1 110 ? 8.790 1.003 7.539 1.00 89.62 110 GLY A O 1
ATOM 869 N N . ASN A 1 111 ? 9.754 -0.691 8.633 1.00 93.06 111 ASN A N 1
ATOM 870 C CA . ASN A 1 111 ? 10.673 -1.000 7.535 1.00 93.06 111 ASN A CA 1
ATOM 871 C C . ASN A 1 111 ? 9.999 -1.774 6.402 1.00 93.06 111 ASN A C 1
ATOM 873 O O . ASN A 1 111 ? 9.376 -2.808 6.647 1.00 93.06 111 ASN A O 1
ATOM 877 N N . LYS A 1 112 ? 10.210 -1.312 5.167 1.00 95.31 112 LYS A N 1
ATOM 878 C CA . LYS A 1 112 ? 9.762 -1.969 3.932 1.00 95.31 112 LYS A CA 1
ATOM 879 C C . LYS A 1 112 ? 10.842 -2.943 3.461 1.00 95.31 112 LYS A C 1
ATOM 881 O O . LYS A 1 112 ? 11.862 -2.529 2.914 1.00 95.31 112 LYS A O 1
ATOM 886 N N . LEU A 1 113 ? 10.652 -4.234 3.719 1.00 95.44 113 LEU A N 1
ATOM 887 C CA . LEU A 1 113 ? 11.697 -5.252 3.592 1.00 95.44 113 LEU A CA 1
ATOM 888 C C . LEU A 1 113 ? 11.659 -6.018 2.269 1.00 95.44 113 LEU A C 1
ATOM 890 O O . LEU A 1 113 ? 12.702 -6.508 1.838 1.00 95.44 113 LEU A O 1
ATOM 894 N N . ALA A 1 114 ? 10.506 -6.104 1.603 1.00 97.06 114 ALA A N 1
ATOM 895 C CA . ALA A 1 114 ? 10.327 -6.954 0.426 1.00 97.06 114 ALA A CA 1
ATOM 896 C C . ALA A 1 114 ? 11.369 -6.704 -0.674 1.00 97.06 114 ALA A C 1
ATOM 898 O O . ALA A 1 114 ? 11.950 -7.653 -1.193 1.00 97.06 114 ALA A O 1
ATOM 899 N N . LEU A 1 115 ? 11.678 -5.446 -1.001 1.00 97.88 115 LEU A N 1
ATOM 900 C CA . LEU A 1 115 ? 12.679 -5.156 -2.035 1.00 97.88 115 LEU A CA 1
ATOM 901 C C . LEU A 1 115 ? 14.102 -5.552 -1.613 1.00 97.88 115 LEU A C 1
ATOM 903 O O . LEU A 1 115 ? 14.882 -5.997 -2.450 1.00 97.88 115 LEU A O 1
ATOM 907 N N . GLY A 1 116 ? 14.435 -5.440 -0.326 1.00 97.12 116 GLY A N 1
ATOM 908 C CA . GLY A 1 116 ? 15.721 -5.910 0.192 1.00 97.12 116 GLY A CA 1
ATOM 909 C C . GLY A 1 116 ? 15.831 -7.432 0.192 1.00 97.12 116 GLY A C 1
ATOM 910 O O . GLY A 1 116 ? 16.879 -7.970 -0.150 1.00 97.12 116 GLY A O 1
ATOM 911 N N . MET A 1 117 ? 14.740 -8.132 0.517 1.00 96.50 117 MET A N 1
ATOM 912 C CA . MET A 1 117 ? 14.715 -9.596 0.573 1.00 96.50 117 MET A CA 1
ATOM 913 C C . MET A 1 117 ? 14.695 -10.257 -0.806 1.00 96.50 117 MET A C 1
ATOM 915 O O . MET A 1 117 ? 15.369 -11.264 -1.000 1.00 96.50 117 MET A O 1
ATOM 919 N N . PHE A 1 118 ? 13.917 -9.717 -1.746 1.00 98.00 118 PHE A N 1
ATOM 920 C CA . PHE A 1 118 ? 13.674 -10.367 -3.037 1.00 98.00 118 PHE A CA 1
ATOM 921 C C . PHE A 1 118 ? 14.445 -9.750 -4.197 1.00 98.00 118 PHE A C 1
ATOM 923 O O . PHE A 1 118 ? 14.724 -10.465 -5.154 1.00 98.00 118 PHE A O 1
ATOM 930 N N . ASN A 1 119 ? 14.792 -8.461 -4.124 1.00 98.25 119 ASN A N 1
ATOM 931 C CA . ASN A 1 119 ? 15.466 -7.776 -5.224 1.00 98.25 119 ASN A CA 1
ATOM 932 C C . ASN A 1 119 ? 16.904 -7.335 -4.903 1.00 98.25 119 ASN A C 1
ATOM 934 O O . ASN A 1 119 ? 17.533 -6.693 -5.737 1.00 98.25 119 ASN A O 1
ATOM 938 N N . TYR A 1 120 ? 17.430 -7.592 -3.700 1.00 96.94 120 TYR A N 1
ATOM 939 C CA . TYR A 1 120 ? 18.722 -7.043 -3.247 1.00 96.94 120 TYR A CA 1
ATOM 940 C C . TYR A 1 120 ? 18.805 -5.499 -3.289 1.00 96.94 120 TYR A C 1
ATOM 942 O O . TYR A 1 120 ? 19.893 -4.936 -3.390 1.00 96.94 120 TYR A O 1
ATOM 950 N N . GLY A 1 121 ? 17.657 -4.815 -3.239 1.00 95.94 121 GLY A N 1
ATOM 951 C CA . GLY A 1 121 ? 17.551 -3.353 -3.216 1.00 95.94 121 GLY A CA 1
ATOM 952 C C . GLY A 1 121 ? 16.965 -2.850 -1.897 1.00 95.94 121 GLY A C 1
ATOM 953 O O . GLY A 1 121 ? 17.309 -3.326 -0.818 1.00 95.94 121 GLY A O 1
ATOM 954 N N . GLY A 1 122 ? 16.017 -1.919 -1.991 1.00 95.06 122 GLY A N 1
ATOM 955 C CA . GLY A 1 122 ? 15.177 -1.488 -0.878 1.00 95.06 122 GLY A CA 1
ATOM 956 C C . GLY A 1 122 ? 15.506 -0.121 -0.288 1.00 95.06 122 GLY A C 1
ATOM 957 O O . GLY A 1 122 ? 16.627 0.374 -0.328 1.00 95.06 122 GLY A O 1
ATOM 958 N N . ASN A 1 123 ? 14.455 0.498 0.238 1.00 95.81 123 ASN A N 1
ATOM 959 C CA . ASN A 1 123 ? 14.428 1.755 0.977 1.00 95.81 123 ASN A CA 1
ATOM 960 C C . ASN A 1 123 ? 13.029 1.854 1.622 1.00 95.81 123 ASN A C 1
ATOM 962 O O . ASN A 1 123 ? 12.086 1.234 1.124 1.00 95.81 123 ASN A O 1
ATOM 966 N N . ASN A 1 124 ? 12.855 2.639 2.685 1.00 94.75 124 ASN A N 1
ATOM 967 C CA . ASN A 1 124 ? 11.521 2.882 3.246 1.00 94.75 124 ASN A CA 1
ATOM 968 C C . ASN A 1 124 ? 10.671 3.837 2.390 1.00 94.75 124 ASN A C 1
ATOM 970 O O . ASN A 1 124 ? 9.447 3.821 2.502 1.00 94.75 124 ASN A O 1
ATOM 974 N N . ASN A 1 125 ? 11.289 4.568 1.463 1.00 95.75 125 ASN A N 1
ATOM 975 C CA . ASN A 1 125 ? 10.643 5.299 0.378 1.00 95.75 125 ASN A CA 1
ATOM 976 C C . ASN A 1 125 ? 11.221 4.854 -0.986 1.00 95.75 125 ASN A C 1
ATOM 978 O O . ASN A 1 125 ? 12.036 5.559 -1.600 1.00 95.75 125 ASN A O 1
ATOM 982 N N . PRO A 1 126 ? 10.860 3.651 -1.476 1.00 97.06 126 PRO A N 1
ATOM 983 C CA . PRO A 1 126 ? 11.405 3.119 -2.722 1.00 97.06 126 PRO A CA 1
ATOM 984 C C . PRO A 1 126 ? 10.990 4.024 -3.882 1.00 97.06 126 PRO A C 1
ATOM 986 O O . PRO A 1 126 ? 9.807 4.220 -4.102 1.00 97.06 126 PRO A O 1
ATOM 989 N N . THR A 1 127 ? 11.946 4.604 -4.605 1.00 97.75 127 THR A N 1
ATOM 990 C CA . THR A 1 127 ? 11.664 5.646 -5.610 1.00 97.75 127 THR A CA 1
ATOM 991 C C . THR A 1 127 ? 12.614 5.515 -6.784 1.00 97.75 127 THR A C 1
ATOM 993 O O . THR A 1 127 ? 12.160 5.563 -7.922 1.00 97.75 127 THR A O 1
ATOM 996 N N . THR A 1 128 ? 13.901 5.280 -6.511 1.00 98.12 128 THR A N 1
ATOM 997 C CA . THR A 1 128 ? 14.918 5.225 -7.559 1.00 98.12 128 THR A CA 1
ATOM 998 C C . THR A 1 128 ? 15.129 3.831 -8.126 1.00 98.12 128 THR A C 1
ATOM 1000 O O . THR A 1 128 ? 14.714 2.827 -7.531 1.00 98.12 128 THR A O 1
ATOM 1003 N N . LYS A 1 129 ? 15.817 3.751 -9.268 1.00 97.81 129 LYS A N 1
ATOM 1004 C CA . LYS A 1 129 ? 16.239 2.471 -9.842 1.00 97.81 129 LYS A CA 1
ATOM 1005 C C . LYS A 1 129 ? 17.120 1.655 -8.896 1.00 97.81 129 LYS A C 1
ATOM 1007 O O . LYS A 1 129 ? 16.962 0.439 -8.835 1.00 97.81 129 LYS A O 1
ATOM 1012 N N . GLU A 1 130 ? 17.984 2.286 -8.108 1.00 98.19 130 GLU A N 1
ATOM 1013 C CA . GLU A 1 130 ? 18.802 1.594 -7.103 1.00 98.19 130 GLU A CA 1
ATOM 1014 C C . GLU A 1 130 ? 17.927 0.940 -6.027 1.00 98.19 130 GLU A C 1
ATOM 1016 O O . GLU A 1 130 ? 18.188 -0.192 -5.622 1.00 98.19 130 GLU A O 1
ATOM 1021 N N . HIS A 1 131 ? 16.839 1.601 -5.607 1.00 98.38 131 HIS A N 1
ATOM 1022 C CA . HIS A 1 131 ? 15.894 1.023 -4.643 1.00 98.38 131 HIS A CA 1
ATOM 1023 C C . HIS A 1 131 ? 15.187 -0.221 -5.203 1.00 98.38 131 HIS A C 1
ATOM 1025 O O . HIS A 1 131 ? 14.795 -1.094 -4.427 1.00 98.38 131 HIS A O 1
ATOM 1031 N N . ALA A 1 132 ? 15.037 -0.334 -6.527 1.00 98.19 132 ALA A N 1
ATOM 1032 C CA . ALA A 1 132 ? 14.482 -1.524 -7.167 1.00 98.19 132 ALA A CA 1
ATOM 1033 C C . ALA A 1 132 ? 15.416 -2.740 -7.091 1.00 98.19 132 ALA A C 1
ATOM 1035 O O . ALA A 1 132 ? 14.927 -3.861 -7.238 1.00 98.19 132 ALA A O 1
ATOM 1036 N N . GLY A 1 133 ? 16.715 -2.528 -6.846 1.00 98.12 133 GLY A N 1
ATOM 1037 C CA . GLY A 1 133 ? 17.736 -3.568 -6.855 1.00 98.12 133 GLY A CA 1
ATOM 1038 C C . GLY A 1 133 ? 17.834 -4.230 -8.225 1.00 98.12 133 GLY A C 1
ATOM 1039 O O . GLY A 1 133 ? 17.868 -3.563 -9.259 1.00 98.12 133 GLY A O 1
ATOM 1040 N N . ASP A 1 134 ? 17.836 -5.557 -8.250 1.00 98.12 134 ASP A N 1
ATOM 1041 C CA . ASP A 1 134 ? 17.774 -6.297 -9.496 1.00 98.12 134 ASP A CA 1
ATOM 1042 C C . ASP A 1 134 ? 16.382 -6.223 -10.152 1.00 98.12 134 ASP A C 1
ATOM 1044 O O . ASP A 1 134 ? 16.299 -6.406 -11.357 1.00 98.12 134 ASP A O 1
ATOM 1048 N N . GLY A 1 135 ? 15.300 -5.907 -9.432 1.00 98.31 135 GLY A N 1
ATOM 1049 C CA . GLY A 1 135 ? 13.938 -5.854 -9.970 1.00 98.31 135 GLY A CA 1
ATOM 1050 C C . GLY A 1 135 ? 13.254 -7.217 -10.151 1.00 98.31 135 GLY A C 1
ATOM 1051 O O . GLY A 1 135 ? 12.338 -7.315 -10.969 1.00 98.31 135 GLY A O 1
ATOM 1052 N N . PHE A 1 136 ? 13.672 -8.276 -9.443 1.00 98.50 136 PHE A N 1
ATOM 1053 C CA . PHE A 1 136 ? 13.082 -9.620 -9.538 1.00 98.50 136 PHE A CA 1
ATOM 1054 C C . PHE A 1 136 ? 11.551 -9.612 -9.450 1.00 98.50 136 PHE A C 1
ATOM 1056 O O . PHE A 1 136 ? 10.899 -10.113 -10.368 1.00 98.50 136 PHE A O 1
ATOM 1063 N N . LEU A 1 137 ? 10.975 -9.006 -8.408 1.00 98.62 137 LEU A N 1
ATOM 1064 C CA . LEU A 1 137 ? 9.519 -8.947 -8.225 1.00 98.62 137 LEU A CA 1
ATOM 1065 C C . LEU A 1 137 ? 8.814 -8.253 -9.402 1.00 98.62 137 LEU A C 1
ATOM 1067 O O . LEU A 1 137 ? 7.772 -8.718 -9.864 1.00 98.62 137 LEU A O 1
ATOM 1071 N N . MET A 1 138 ? 9.407 -7.178 -9.926 1.00 98.62 138 MET A N 1
ATOM 1072 C CA . MET A 1 138 ? 8.828 -6.383 -11.009 1.00 98.62 138 MET A CA 1
ATOM 1073 C C . MET A 1 138 ? 8.872 -7.121 -12.344 1.00 98.62 138 MET A C 1
ATOM 1075 O O . MET A 1 138 ? 7.879 -7.166 -13.061 1.00 98.62 138 MET A O 1
ATOM 1079 N N . ARG A 1 139 ? 9.992 -7.787 -12.649 1.00 98.56 139 ARG A N 1
ATOM 1080 C CA . ARG A 1 139 ? 10.123 -8.630 -13.851 1.00 98.56 139 ARG A CA 1
ATOM 1081 C C . ARG A 1 139 ? 9.132 -9.791 -13.881 1.00 98.56 139 ARG A C 1
ATOM 1083 O O . ARG A 1 139 ? 8.841 -10.302 -14.956 1.00 98.56 139 ARG A O 1
ATOM 1090 N N . HIS A 1 140 ? 8.637 -10.207 -12.717 1.00 98.50 140 HIS A N 1
ATOM 1091 C CA . HIS A 1 140 ? 7.643 -11.268 -12.586 1.00 98.50 140 HIS A CA 1
ATOM 1092 C C . HIS A 1 140 ? 6.215 -10.744 -12.427 1.00 98.50 140 HIS A C 1
ATOM 1094 O O . HIS A 1 140 ? 5.316 -11.559 -12.253 1.00 98.50 140 HIS A O 1
ATOM 1100 N N . GLY A 1 141 ? 5.980 -9.430 -12.491 1.00 98.50 141 GLY A N 1
ATOM 1101 C CA . GLY A 1 141 ? 4.632 -8.863 -12.533 1.00 98.50 141 GLY A CA 1
ATOM 1102 C C . GLY A 1 141 ? 3.920 -8.774 -11.186 1.00 98.50 141 GLY A C 1
ATOM 1103 O O . GLY A 1 141 ? 2.704 -8.597 -11.172 1.00 98.50 141 GLY A O 1
ATOM 1104 N N . PHE A 1 142 ? 4.627 -8.899 -10.059 1.00 98.69 142 PHE A N 1
ATOM 1105 C CA . PHE A 1 142 ? 3.996 -8.773 -8.743 1.00 98.69 142 PHE A CA 1
ATOM 1106 C C . PHE A 1 142 ? 3.536 -7.339 -8.481 1.00 98.69 142 PHE A C 1
ATOM 1108 O O . PHE A 1 142 ? 4.246 -6.385 -8.807 1.00 98.69 142 PHE A O 1
ATOM 1115 N N . THR A 1 143 ? 2.392 -7.191 -7.813 1.00 98.69 143 THR A N 1
ATOM 1116 C CA . THR A 1 143 ? 2.051 -5.963 -7.085 1.00 98.69 143 THR A CA 1
ATOM 1117 C C . THR A 1 143 ? 2.572 -6.085 -5.660 1.00 98.69 143 THR A C 1
ATOM 1119 O O . THR A 1 143 ? 2.250 -7.049 -4.968 1.00 98.69 143 THR A O 1
ATOM 1122 N N . VAL A 1 144 ? 3.371 -5.123 -5.205 1.00 98.56 144 VAL A N 1
ATOM 1123 C CA . VAL A 1 144 ? 3.940 -5.118 -3.850 1.00 98.56 144 VAL A CA 1
ATOM 1124 C C . VAL A 1 144 ? 3.218 -4.076 -3.013 1.00 98.56 144 VAL A C 1
ATOM 1126 O O . VAL A 1 144 ? 3.069 -2.940 -3.458 1.00 98.56 144 VAL A O 1
ATOM 1129 N N . VAL A 1 145 ? 2.759 -4.450 -1.819 1.00 97.94 145 VAL A N 1
ATOM 1130 C CA . VAL A 1 145 ? 1.958 -3.579 -0.950 1.00 97.94 145 VAL A CA 1
ATOM 1131 C C . VAL A 1 145 ? 2.519 -3.560 0.463 1.00 97.94 145 VAL A C 1
ATOM 1133 O O . VAL A 1 145 ? 2.809 -4.606 1.038 1.00 97.94 145 VAL A O 1
ATOM 1136 N N . TRP A 1 146 ? 2.585 -2.361 1.033 1.00 96.94 146 TRP A N 1
ATOM 1137 C CA . TRP A 1 146 ? 2.859 -2.106 2.442 1.00 96.94 146 TRP A CA 1
ATOM 1138 C C . TRP A 1 146 ? 1.737 -1.267 3.038 1.00 96.94 146 TRP A C 1
ATOM 1140 O O . TRP A 1 146 ? 1.280 -0.317 2.399 1.00 96.94 146 TRP A O 1
ATOM 1150 N N . SER A 1 147 ? 1.375 -1.539 4.291 1.00 94.25 147 SER A N 1
ATOM 1151 C CA . SER A 1 147 ? 0.578 -0.609 5.095 1.00 94.25 147 SER A CA 1
ATOM 1152 C C . SER A 1 147 ? 1.117 -0.451 6.508 1.00 94.25 147 SER A C 1
ATOM 1154 O O . SER A 1 147 ? 1.732 -1.375 7.039 1.00 94.25 147 SER A O 1
ATOM 1156 N N . GLY A 1 148 ? 0.895 0.722 7.104 1.00 90.69 148 GLY A N 1
ATOM 1157 C CA . GLY A 1 148 ? 1.220 1.002 8.504 1.00 90.69 148 GLY A CA 1
ATOM 1158 C C . GLY A 1 148 ? 0.388 0.147 9.467 1.00 90.69 148 GLY A C 1
ATOM 1159 O O . GLY A 1 148 ? -0.766 -0.166 9.178 1.00 90.69 148 GLY A O 1
ATOM 1160 N N . TRP A 1 149 ? 0.973 -0.240 10.601 1.00 85.94 149 TRP A N 1
ATOM 1161 C CA . TRP A 1 149 ? 0.271 -1.007 11.644 1.00 85.94 149 TRP A CA 1
ATOM 1162 C C . TRP A 1 149 ? 0.754 -0.689 13.065 1.00 85.94 149 TRP A C 1
ATOM 1164 O O . TRP A 1 149 ? -0.015 -0.835 14.010 1.00 85.94 149 TRP A O 1
ATOM 1174 N N . ASP A 1 150 ? 2.003 -0.247 13.216 1.00 82.75 150 ASP A N 1
ATOM 1175 C CA . ASP A 1 150 ? 2.604 0.108 14.499 1.00 82.75 150 ASP A CA 1
ATOM 1176 C C . ASP A 1 150 ? 2.451 1.615 14.767 1.00 82.75 150 ASP A C 1
ATOM 1178 O O . ASP A 1 150 ? 2.991 2.442 14.031 1.00 82.75 150 ASP A O 1
ATOM 1182 N N . GLY A 1 151 ? 1.685 1.961 15.805 1.00 80.56 151 GLY A N 1
ATOM 1183 C CA . GLY A 1 151 ? 1.431 3.343 16.220 1.00 80.56 151 GLY A CA 1
ATOM 1184 C C . GLY A 1 151 ? 2.457 3.909 17.207 1.00 80.56 151 GLY A C 1
ATOM 1185 O O . GLY A 1 151 ? 2.323 5.063 17.608 1.00 80.56 151 GLY A O 1
ATOM 1186 N N . GLU A 1 152 ? 3.456 3.124 17.623 1.00 83.44 152 GLU A N 1
ATOM 1187 C CA . GLU A 1 152 ? 4.447 3.526 18.634 1.00 83.44 152 GLU A CA 1
ATOM 1188 C C . GLU A 1 152 ? 5.706 4.162 18.020 1.00 83.44 152 GLU A C 1
ATOM 1190 O O . GLU A 1 152 ? 6.569 4.684 18.733 1.00 83.44 152 GLU A O 1
ATOM 1195 N N . LEU A 1 153 ? 5.832 4.133 16.692 1.00 83.19 153 LEU A N 1
ATOM 1196 C CA . LEU A 1 153 ? 7.000 4.648 15.987 1.00 83.19 153 LEU A CA 1
ATOM 1197 C C . LEU A 1 153 ? 6.973 6.177 15.895 1.00 83.19 153 LEU A C 1
ATOM 1199 O O . LEU A 1 153 ? 5.972 6.791 15.531 1.00 83.19 153 LEU A O 1
ATOM 1203 N N . LEU A 1 154 ? 8.121 6.796 16.172 1.00 84.88 154 LEU A N 1
ATOM 1204 C CA . LEU A 1 154 ? 8.339 8.213 15.890 1.00 84.88 154 LEU A CA 1
ATOM 1205 C C . LEU A 1 154 ? 8.702 8.411 14.407 1.00 84.88 154 LEU A C 1
ATOM 1207 O O . LEU A 1 154 ? 9.387 7.554 13.840 1.00 84.88 154 LEU A O 1
ATOM 1211 N N . PRO A 1 155 ? 8.331 9.552 13.794 1.00 83.00 155 PRO A N 1
ATOM 1212 C CA . PRO A 1 155 ? 8.713 9.857 12.418 1.00 83.00 155 PRO A CA 1
ATOM 1213 C C . PRO A 1 155 ? 10.232 9.813 12.212 1.00 83.00 155 PRO A C 1
ATOM 1215 O O . PRO A 1 155 ? 10.990 10.386 12.999 1.00 83.00 155 PRO A O 1
ATOM 1218 N N . GLY A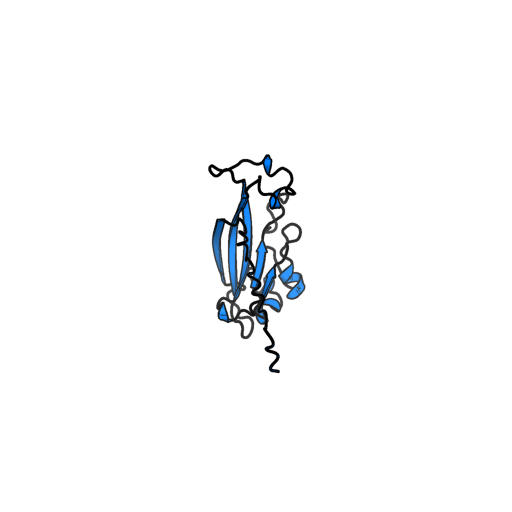 1 156 ? 10.685 9.183 11.125 1.00 85.31 156 GLY A N 1
ATOM 1219 C CA . GLY A 1 156 ? 12.096 9.204 10.734 1.00 85.31 156 GLY A CA 1
ATOM 1220 C C . GLY A 1 156 ? 12.543 8.024 9.871 1.00 85.31 156 GLY A C 1
ATOM 1221 O O . GLY A 1 156 ? 12.024 6.912 9.967 1.00 85.31 156 GLY A O 1
ATOM 1222 N N . GLY A 1 157 ? 13.560 8.258 9.034 1.00 84.75 157 GLY A N 1
ATOM 1223 C CA . GLY A 1 157 ? 14.079 7.243 8.108 1.00 84.75 157 GLY A CA 1
ATOM 1224 C C . GLY A 1 157 ? 13.044 6.790 7.074 1.00 84.75 157 GLY A C 1
ATOM 1225 O O . GLY A 1 157 ? 13.029 5.609 6.723 1.00 84.75 157 GLY A O 1
ATOM 1226 N N . ASP A 1 158 ? 12.174 7.720 6.664 1.00 85.81 158 ASP A N 1
ATOM 1227 C CA . ASP A 1 158 ? 11.062 7.539 5.724 1.00 85.81 158 ASP A CA 1
ATOM 1228 C C . ASP A 1 158 ? 10.056 6.436 6.108 1.00 85.81 158 ASP A C 1
ATOM 1230 O O . ASP A 1 158 ? 9.500 5.747 5.246 1.00 85.81 158 ASP A O 1
ATOM 1234 N N . ARG A 1 159 ? 9.854 6.251 7.417 1.00 80.44 159 ARG A N 1
ATOM 1235 C CA . ARG A 1 159 ? 8.876 5.331 8.007 1.00 80.44 159 ARG A CA 1
ATOM 1236 C C . ARG A 1 159 ? 7.619 6.060 8.439 1.00 80.44 159 ARG A C 1
ATOM 1238 O O . ARG A 1 159 ? 7.763 7.195 8.951 1.00 80.44 159 ARG A O 1
#

pLDDT: mean 90.43, std 13.79, range [38.28, 98.81]

Radius of gyration: 22.44 Å; chains: 1; bounding box: 61×66×46 Å

Sequence (159 aa):
MRVGLCWLFVFVLSWVASVQAELVRFEITQREPFAEGHSFGEVGPYEKIVGRAYFALDPNLRQNEAVVDLRLAPRNAAGRVEFWADLCILAPADPTKGNGALLYDVNNRGNKLALGMFNYGGNNNPTTKEHAGDGFLMRHGFTVVWSGWDGELLPGGDR

Secondary structure (DSSP, 8-state):
----------------------EEEEEEEEEEEGGGG-B-GGG-BEEEEEEEEEEEE-TTSGGGTTSTTTTTS---TTSPEEEEEEEEEEEESSGGGS-S-EEEE--BTTB--HHHHHHS---SS--SHHHHTT-HHHHTT-EEEEE---SSPPS-TT-